Protein AF-A0A447S0Y0-F1 (afdb_monomer_lite)

InterPro domains:
  IPR011690 Phosphate-starvation-induced PsiF repeat [PF07769] (2-16)
  IPR011690 Phosphate-starvation-induced PsiF repeat [PF07769] (28-60)

Structure (mmCIF, N/CA/C/O backbone):
data_AF-A0A447S0Y0-F1
#
_entry.id   AF-A0A447S0Y0-F1
#
loop_
_atom_site.group_PDB
_atom_site.id
_atom_site.type_symbol
_atom_site.label_atom_id
_atom_site.label_alt_id
_atom_site.label_comp_id
_atom_site.label_asym_id
_atom_site.label_entity_id
_atom_site.label_seq_id
_atom_site.pdbx_PDB_ins_code
_atom_site.Cartn_x
_atom_site.Cartn_y
_atom_site.Cartn_z
_atom_site.occupancy
_atom_site.B_iso_or_equiv
_atom_site.auth_seq_id
_atom_site.auth_comp_id
_atom_site.auth_asym_id
_atom_site.auth_atom_id
_atom_site.pdbx_PDB_model_num
ATOM 1 N N . MET A 1 1 ? 30.041 -9.586 2.712 1.00 50.62 1 MET A N 1
ATOM 2 C CA . MET A 1 1 ? 28.902 -8.849 2.119 1.00 50.62 1 MET A CA 1
ATOM 3 C C . MET A 1 1 ? 27.679 -9.748 2.220 1.00 50.62 1 MET A C 1
ATOM 5 O O . MET A 1 1 ? 27.654 -10.754 1.524 1.00 50.62 1 MET A O 1
ATOM 9 N N . LEU A 1 2 ? 26.743 -9.475 3.139 1.00 53.81 2 LEU A N 1
ATOM 10 C CA . LEU A 1 2 ? 25.570 -10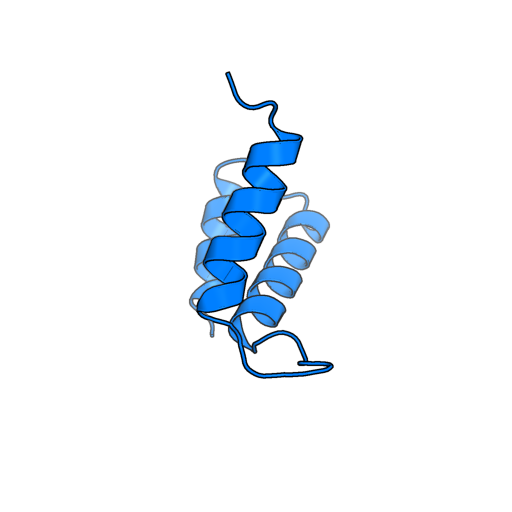.342 3.337 1.00 53.81 2 LEU A CA 1
ATOM 11 C C . LEU A 1 2 ? 24.700 -10.325 2.075 1.00 53.81 2 LEU A C 1
ATOM 13 O O . LEU A 1 2 ? 24.303 -9.254 1.604 1.00 53.81 2 LEU A O 1
ATOM 17 N N . LYS A 1 3 ? 24.436 -11.509 1.518 1.00 56.66 3 LYS A N 1
ATOM 18 C CA . LYS A 1 3 ? 23.622 -11.685 0.310 1.00 56.66 3 LYS A CA 1
ATOM 19 C C . LYS A 1 3 ? 22.184 -11.250 0.616 1.00 56.66 3 LYS A C 1
ATOM 21 O O . LYS A 1 3 ? 21.711 -11.400 1.739 1.00 56.66 3 LYS A O 1
ATOM 26 N N . GLY A 1 4 ? 21.493 -10.673 -0.370 1.00 57.41 4 GLY A N 1
ATOM 27 C CA . GLY A 1 4 ? 20.179 -10.028 -0.197 1.00 57.41 4 GLY A CA 1
ATOM 28 C C . GLY A 1 4 ? 19.100 -10.888 0.482 1.00 57.41 4 GLY A C 1
ATOM 29 O O . GLY A 1 4 ? 18.174 -10.339 1.078 1.00 57.41 4 GLY A O 1
ATOM 30 N N . GLU A 1 5 ? 19.252 -12.214 0.466 1.00 64.81 5 GLU A N 1
ATOM 31 C CA . GLU A 1 5 ? 18.398 -13.161 1.191 1.00 64.81 5 GLU A CA 1
ATOM 32 C C . GLU A 1 5 ? 18.616 -13.117 2.713 1.00 64.81 5 GLU A C 1
ATOM 34 O O . GLU A 1 5 ? 17.653 -13.032 3.475 1.00 64.81 5 GLU A O 1
ATOM 39 N N . GLU A 1 6 ? 19.867 -13.056 3.175 1.00 67.62 6 GLU A N 1
ATOM 40 C CA . GLU A 1 6 ? 20.201 -12.965 4.602 1.00 67.62 6 GLU A CA 1
ATOM 41 C C . GLU A 1 6 ? 19.766 -11.623 5.195 1.00 67.62 6 GLU A C 1
ATOM 43 O O . GLU A 1 6 ? 19.258 -11.564 6.316 1.00 67.62 6 GLU A O 1
ATOM 48 N N . ARG A 1 7 ? 19.872 -10.538 4.414 1.00 71.56 7 ARG A N 1
ATOM 49 C CA . ARG A 1 7 ? 19.374 -9.214 4.816 1.00 71.56 7 ARG A CA 1
ATOM 50 C C . ARG A 1 7 ? 17.858 -9.222 5.010 1.00 71.56 7 ARG A C 1
ATOM 52 O O . ARG A 1 7 ? 17.369 -8.582 5.938 1.00 71.56 7 ARG A O 1
ATOM 59 N N . LYS A 1 8 ? 17.116 -9.952 4.169 1.00 68.12 8 LYS A N 1
ATOM 60 C CA . LYS A 1 8 ? 15.659 -10.089 4.294 1.00 68.12 8 LYS A CA 1
ATOM 61 C C . LYS A 1 8 ? 15.285 -10.877 5.546 1.00 68.12 8 LYS A C 1
ATOM 63 O O . LYS A 1 8 ? 14.380 -10.458 6.263 1.00 68.12 8 LYS A O 1
ATOM 68 N N . THR A 1 9 ? 16.004 -11.955 5.850 1.00 70.44 9 THR A N 1
ATOM 69 C CA . THR A 1 9 ? 15.811 -12.725 7.088 1.00 70.44 9 THR A CA 1
ATOM 70 C C . THR A 1 9 ? 16.128 -11.879 8.318 1.00 70.44 9 THR A C 1
ATOM 72 O O . THR A 1 9 ? 15.299 -11.782 9.220 1.00 70.44 9 THR A O 1
ATOM 75 N N . PHE A 1 10 ? 17.263 -11.180 8.328 1.00 69.12 10 PHE A N 1
ATOM 76 C CA . PHE A 1 10 ? 17.670 -10.291 9.418 1.00 69.12 10 PHE A CA 1
ATOM 77 C C . PHE A 1 10 ? 16.671 -9.146 9.650 1.00 69.12 10 PHE A C 1
ATOM 79 O O . PHE A 1 10 ? 16.210 -8.929 10.770 1.00 69.12 10 PHE A O 1
ATOM 86 N N . MET A 1 11 ? 16.264 -8.457 8.582 1.00 77.19 11 MET A N 1
ATOM 87 C CA . MET A 1 11 ? 15.288 -7.369 8.646 1.00 77.19 11 MET A CA 1
ATOM 88 C C . MET A 1 11 ? 13.903 -7.881 9.058 1.00 77.19 11 MET A C 1
ATOM 90 O O . MET A 1 11 ? 13.220 -7.237 9.851 1.00 77.19 11 MET A O 1
ATOM 94 N N . SER A 1 12 ? 13.512 -9.076 8.603 1.00 72.38 12 SER A N 1
ATOM 95 C CA . SER A 1 12 ? 12.284 -9.730 9.050 1.00 72.38 12 SER A CA 1
ATOM 96 C C . SER A 1 12 ? 12.331 -10.054 10.540 1.00 72.38 12 SER A C 1
ATOM 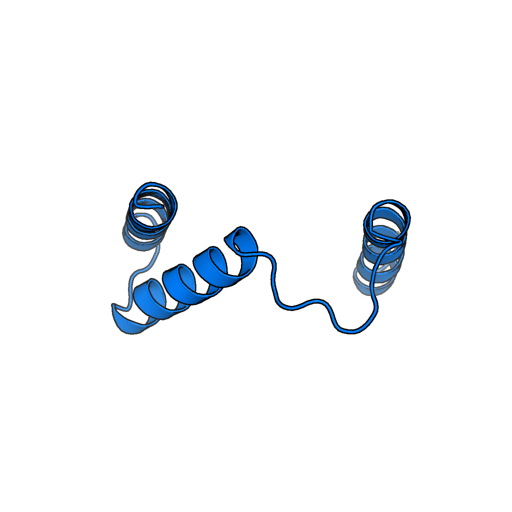98 O O . SER A 1 12 ? 11.337 -9.821 11.212 1.00 72.38 12 SER A O 1
ATOM 100 N N . GLN A 1 13 ? 13.454 -10.532 11.082 1.00 71.19 13 GLN A N 1
ATOM 101 C CA . GLN A 1 13 ? 13.584 -10.790 12.520 1.00 71.19 13 GLN A CA 1
ATOM 102 C C . GLN A 1 13 ? 13.550 -9.505 13.359 1.00 71.19 13 GLN A C 1
ATOM 104 O O . GLN A 1 13 ? 12.937 -9.492 14.423 1.00 71.19 13 GLN A O 1
ATOM 109 N N . CYS A 1 14 ? 14.130 -8.410 12.862 1.00 72.50 14 CYS A N 1
ATOM 110 C CA . CYS A 1 14 ? 14.095 -7.107 13.530 1.00 72.50 14 CYS A CA 1
ATOM 111 C C . CYS A 1 14 ? 12.663 -6.535 13.588 1.00 72.50 14 CYS A C 1
ATOM 113 O O . CYS A 1 14 ? 12.182 -6.182 14.661 1.00 72.50 14 CYS A O 1
ATOM 115 N N . LEU A 1 15 ? 11.933 -6.574 12.466 1.00 70.50 15 LEU A N 1
ATOM 116 C CA . LEU A 1 15 ? 10.513 -6.190 12.390 1.00 70.50 15 LEU A CA 1
ATOM 117 C C . LEU A 1 15 ? 9.597 -7.143 13.184 1.00 70.50 15 LEU A C 1
ATOM 119 O O . LEU A 1 15 ? 8.601 -6.714 13.765 1.00 70.50 15 LEU A O 1
ATOM 123 N N . LYS A 1 16 ? 9.930 -8.441 13.241 1.00 65.31 16 LYS A N 1
ATOM 124 C CA . LYS A 1 16 ? 9.198 -9.462 14.017 1.00 65.31 16 LYS A CA 1
ATOM 125 C C . LYS A 1 16 ? 9.337 -9.278 15.528 1.00 65.31 16 LYS A C 1
ATOM 127 O O . LYS A 1 16 ? 8.408 -9.611 16.261 1.00 65.31 16 LYS A O 1
ATOM 132 N N . LYS A 1 17 ? 10.450 -8.710 16.002 1.00 51.94 17 LYS A N 1
ATOM 133 C CA . LYS A 1 17 ? 10.674 -8.465 17.433 1.00 51.94 17 LYS A CA 1
ATOM 134 C C . LYS A 1 17 ? 9.818 -7.316 17.989 1.00 51.94 17 LYS A C 1
ATOM 136 O O . LYS A 1 17 ? 9.483 -7.357 19.164 1.00 51.94 17 LYS A O 1
ATOM 141 N N . GLU A 1 18 ? 9.367 -6.380 17.149 1.00 52.00 18 GLU A N 1
ATOM 142 C CA . GLU A 1 18 ? 8.337 -5.387 17.522 1.00 52.00 18 GLU A CA 1
ATOM 143 C C . GLU A 1 18 ? 6.900 -5.860 17.244 1.00 52.00 18 GLU A C 1
ATOM 145 O O . GLU A 1 18 ? 5.943 -5.324 17.791 1.00 52.00 18 GLU A O 1
ATOM 150 N N . THR A 1 19 ? 6.725 -6.907 16.432 1.00 50.09 19 THR A N 1
ATOM 151 C CA . THR A 1 19 ? 5.405 -7.457 16.072 1.00 50.09 19 THR A CA 1
ATOM 152 C C . THR A 1 19 ? 5.104 -8.788 16.758 1.00 50.09 19 THR A C 1
ATOM 154 O O . THR A 1 19 ? 4.284 -9.573 16.279 1.00 50.09 19 THR A O 1
ATOM 157 N N . THR A 1 20 ? 5.704 -9.031 17.929 1.00 44.62 20 THR A N 1
ATOM 158 C CA . THR A 1 20 ? 5.317 -10.140 18.814 1.00 44.62 20 THR A CA 1
ATOM 159 C C . THR A 1 20 ? 3.959 -9.834 19.451 1.00 44.62 20 THR A C 1
ATOM 161 O O . THR A 1 20 ? 3.865 -9.508 20.625 1.00 44.62 20 THR A O 1
ATOM 164 N N . THR A 1 21 ? 2.896 -9.890 18.644 1.00 43.94 21 THR A N 1
ATOM 165 C CA . THR A 1 21 ? 1.518 -10.220 19.028 1.00 43.94 21 THR A CA 1
ATOM 166 C C . THR A 1 21 ? 0.716 -10.580 17.768 1.00 43.94 21 THR A C 1
ATOM 168 O O . THR A 1 21 ? 0.370 -9.716 16.961 1.00 43.94 21 THR A O 1
ATOM 171 N N . SER A 1 22 ? 0.283 -11.847 17.724 1.00 45.88 22 SER A N 1
ATOM 172 C CA . SER A 1 22 ? -0.762 -12.490 16.886 1.00 45.88 22 SER A CA 1
ATOM 173 C C . SER A 1 22 ? -0.263 -13.191 15.615 1.00 45.88 22 SER A C 1
ATOM 175 O O . SER A 1 22 ? 0.139 -12.557 14.649 1.00 45.88 22 SER A O 1
ATOM 177 N N . GLN A 1 23 ? -0.229 -14.526 15.558 1.00 51.84 23 GLN A N 1
ATOM 178 C CA . GLN A 1 23 ? -1.422 -15.383 15.423 1.00 51.84 23 GLN A CA 1
ATOM 179 C C . GLN A 1 23 ? -2.421 -14.792 14.413 1.00 51.84 23 GLN A C 1
ATOM 181 O O . GLN A 1 23 ? -3.171 -13.892 14.764 1.00 51.84 23 GLN A O 1
ATOM 186 N N . GLY A 1 24 ? -2.401 -15.254 13.157 1.00 51.16 24 GLY A N 1
ATOM 187 C CA . GLY A 1 24 ? -3.510 -15.074 12.202 1.00 51.16 24 GLY A CA 1
ATOM 188 C C . GLY A 1 24 ? -4.088 -13.658 12.045 1.00 51.16 24 GLY A C 1
ATOM 189 O O . GLY A 1 24 ? -5.292 -13.521 11.843 1.00 51.16 24 GLY A O 1
ATOM 190 N N . LYS A 1 25 ? -3.280 -12.599 12.178 1.00 49.09 25 LYS A N 1
ATOM 191 C CA . LYS A 1 25 ? -3.787 -11.222 12.188 1.00 49.09 25 LYS A CA 1
ATOM 192 C C . LYS A 1 25 ? -4.196 -10.815 10.775 1.00 49.09 25 LYS A C 1
ATOM 194 O O . LYS A 1 25 ? -3.355 -10.728 9.881 1.00 49.09 25 LYS A O 1
ATOM 199 N N . ALA A 1 26 ? -5.490 -10.553 10.599 1.00 57.38 26 ALA A N 1
ATOM 200 C CA . ALA A 1 26 ? -6.004 -9.775 9.482 1.00 57.38 26 ALA A CA 1
ATOM 201 C C . ALA A 1 26 ? -5.080 -8.575 9.220 1.00 57.38 26 ALA A C 1
ATOM 203 O O . ALA A 1 26 ? -4.578 -7.965 10.174 1.00 57.38 26 ALA A O 1
ATOM 204 N N . LEU A 1 27 ? -4.839 -8.272 7.938 1.00 63.34 27 LEU A N 1
ATOM 205 C CA . LEU A 1 27 ? -4.084 -7.089 7.522 1.00 63.34 27 LEU A CA 1
ATOM 206 C C . LEU A 1 27 ? -4.551 -5.898 8.357 1.00 63.34 27 LEU A C 1
ATOM 208 O O . LEU A 1 27 ? -5.758 -5.706 8.535 1.00 63.34 27 LEU A O 1
ATOM 212 N N . THR A 1 28 ? -3.613 -5.104 8.883 1.00 78.12 28 THR A N 1
ATOM 213 C CA . THR A 1 28 ? -4.033 -3.879 9.570 1.00 78.12 28 THR A CA 1
ATOM 214 C C . THR A 1 28 ? -4.868 -3.050 8.590 1.00 78.12 28 THR A C 1
ATOM 216 O O . THR A 1 28 ? -4.600 -3.096 7.384 1.00 78.12 28 THR A O 1
ATOM 219 N N . PRO A 1 29 ? -5.867 -2.279 9.048 1.00 80.75 29 PRO A N 1
ATOM 220 C CA . PRO A 1 29 ? -6.696 -1.477 8.147 1.00 80.75 29 PRO A CA 1
ATOM 221 C C . PRO A 1 29 ? -5.861 -0.618 7.183 1.00 80.75 29 PRO A C 1
ATOM 223 O O . PRO A 1 29 ? -6.201 -0.473 6.011 1.00 80.75 29 PRO A O 1
ATOM 226 N N . GLN A 1 30 ? -4.702 -0.140 7.643 1.00 79.75 30 GLN A N 1
ATOM 227 C CA . GLN A 1 30 ? -3.734 0.601 6.838 1.00 79.75 30 GLN A CA 1
ATOM 228 C C . GLN A 1 30 ? -3.038 -0.258 5.765 1.00 79.75 30 GLN A C 1
ATOM 230 O O . GLN A 1 30 ? -2.905 0.180 4.623 1.00 79.75 30 GLN A O 1
ATOM 235 N N . GLN A 1 31 ? -2.619 -1.485 6.094 1.00 84.00 31 GLN A N 1
ATOM 236 C CA . GLN A 1 31 ? -2.028 -2.421 5.128 1.00 84.00 31 GLN A CA 1
ATOM 237 C C . GLN A 1 31 ? -3.048 -2.893 4.090 1.00 84.00 31 GLN A C 1
ATOM 239 O O . GLN A 1 31 ? -2.729 -2.971 2.902 1.00 84.00 31 GLN A O 1
ATOM 244 N N . GLN A 1 32 ? -4.279 -3.172 4.523 1.00 86.94 32 GLN A N 1
ATOM 245 C CA . GLN A 1 32 ? -5.364 -3.551 3.625 1.00 86.94 32 GLN A CA 1
ATOM 246 C C . GLN A 1 32 ? -5.660 -2.414 2.645 1.00 86.94 32 GLN A C 1
ATOM 248 O O . GLN A 1 32 ? -5.643 -2.621 1.433 1.00 86.94 32 GLN A O 1
ATOM 253 N N . LYS A 1 33 ? -5.758 -1.182 3.154 1.00 87.69 33 LYS A N 1
ATOM 254 C CA . LYS A 1 33 ? -5.950 0.007 2.325 1.00 87.69 33 LYS A CA 1
ATOM 255 C C . LYS A 1 33 ? -4.814 0.229 1.322 1.00 87.69 33 LYS A C 1
ATOM 257 O O . LYS A 1 33 ? -5.077 0.544 0.164 1.00 87.69 33 LYS A O 1
ATOM 262 N N . MET A 1 34 ? -3.556 0.041 1.727 1.00 90.44 34 MET A N 1
ATOM 263 C CA . MET A 1 34 ? -2.411 0.111 0.809 1.00 90.44 34 MET A CA 1
ATOM 264 C C . MET A 1 34 ? -2.504 -0.916 -0.324 1.00 90.44 34 MET A C 1
ATOM 266 O O . MET A 1 34 ? -2.197 -0.591 -1.476 1.00 90.44 34 MET A O 1
ATOM 270 N N . SER A 1 35 ? -2.939 -2.137 -0.008 1.00 90.12 35 SER A N 1
ATOM 271 C CA . SER A 1 35 ? -3.152 -3.199 -0.994 1.00 90.12 35 SER A CA 1
ATOM 272 C C . SER A 1 35 ? -4.250 -2.819 -1.988 1.00 90.12 35 SER A C 1
ATOM 274 O O . SER A 1 35 ? -4.017 -2.844 -3.197 1.00 90.12 35 SER A O 1
ATOM 276 N N . ASP A 1 36 ? -5.406 -2.370 -1.499 1.00 91.94 36 ASP A N 1
ATOM 277 C CA . ASP A 1 36 ? -6.547 -1.989 -2.339 1.00 91.94 36 ASP A CA 1
ATOM 278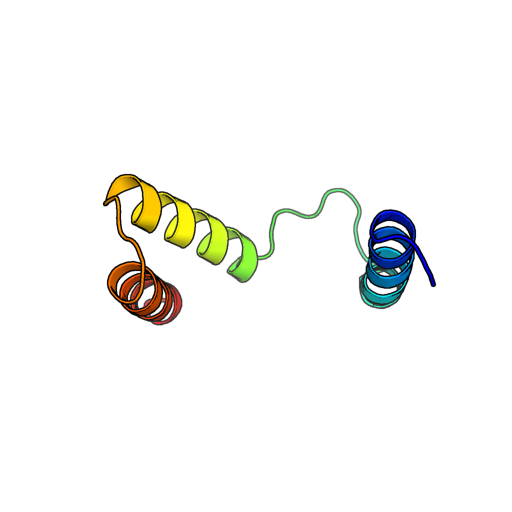 C C . ASP A 1 36 ? -6.219 -0.804 -3.248 1.00 91.94 36 ASP A C 1
ATOM 280 O O . ASP A 1 36 ? -6.473 -0.834 -4.453 1.00 91.94 36 ASP A O 1
ATOM 284 N N . CYS A 1 37 ? -5.555 0.210 -2.700 1.00 94.69 37 CYS A N 1
ATOM 285 C CA . CYS A 1 37 ? -5.046 1.334 -3.467 1.00 94.69 37 CYS A CA 1
ATOM 286 C C . CYS A 1 37 ? -4.043 0.908 -4.550 1.00 94.69 37 CYS A C 1
ATOM 288 O O . CYS A 1 37 ? -4.081 1.411 -5.672 1.00 94.69 37 CYS A O 1
ATOM 290 N N . SER A 1 38 ? -3.150 -0.036 -4.245 1.00 91.50 38 SER A N 1
ATOM 291 C CA . SER A 1 38 ? -2.191 -0.550 -5.227 1.00 91.50 38 SER A CA 1
ATOM 292 C C . SER A 1 38 ? -2.894 -1.301 -6.356 1.00 91.50 38 SER A C 1
ATOM 294 O O . SER A 1 38 ? -2.581 -1.072 -7.523 1.00 91.50 38 SER A O 1
ATOM 296 N N . LYS A 1 39 ? -3.891 -2.131 -6.028 1.00 94.50 39 LYS A N 1
ATOM 297 C CA . LYS A 1 39 ? -4.727 -2.831 -7.014 1.00 94.50 39 LYS A CA 1
ATOM 298 C C . LYS A 1 39 ? -5.475 -1.850 -7.909 1.00 94.50 39 LYS A C 1
ATOM 300 O O . LYS A 1 39 ? -5.460 -2.012 -9.124 1.00 94.50 39 LYS A O 1
ATOM 305 N N . ALA A 1 40 ? -6.077 -0.811 -7.331 1.00 93.75 40 ALA A N 1
ATOM 306 C CA . ALA A 1 40 ? -6.784 0.216 -8.088 1.00 93.75 40 ALA A CA 1
ATOM 307 C C . ALA A 1 40 ? -5.846 0.996 -9.026 1.00 93.75 40 ALA A C 1
ATOM 309 O O . ALA A 1 40 ? -6.225 1.297 -10.158 1.00 93.75 40 ALA A O 1
ATOM 310 N N . ALA A 1 41 ? -4.612 1.273 -8.593 1.00 94.19 41 ALA A N 1
ATOM 311 C CA . ALA A 1 41 ? -3.607 1.916 -9.433 1.00 94.19 41 ALA A CA 1
ATOM 312 C C . ALA A 1 41 ? -3.212 1.035 -10.629 1.00 94.19 41 ALA A C 1
ATOM 314 O O . ALA A 1 41 ? -3.152 1.519 -11.757 1.00 94.19 41 ALA A O 1
ATOM 315 N N . THR A 1 42 ? -2.996 -0.265 -10.398 1.00 92.44 42 THR A N 1
ATOM 316 C CA . THR A 1 42 ? -2.690 -1.235 -11.459 1.00 92.44 42 THR A CA 1
ATOM 317 C C . THR A 1 42 ? -3.872 -1.449 -12.401 1.00 92.44 42 THR A C 1
ATOM 319 O O . THR A 1 42 ? -3.668 -1.492 -13.609 1.00 92.44 42 THR A O 1
ATOM 322 N N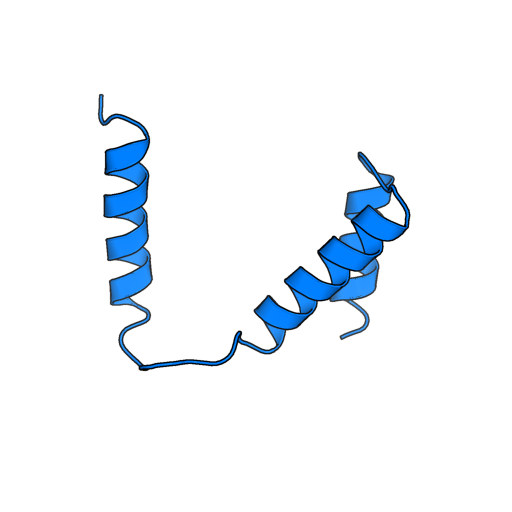 . ALA A 1 43 ? -5.104 -1.515 -11.888 1.00 95.06 43 ALA A N 1
ATOM 323 C CA . ALA A 1 43 ? -6.315 -1.614 -12.707 1.00 95.06 43 ALA A CA 1
ATOM 324 C C . ALA A 1 43 ? -6.490 -0.390 -13.622 1.00 95.06 43 ALA A C 1
ATOM 326 O O . ALA A 1 43 ? -6.950 -0.514 -14.752 1.00 95.06 43 ALA A O 1
ATOM 327 N N . LYS A 1 44 ? -6.057 0.787 -13.157 1.00 92.75 44 LYS A N 1
ATOM 328 C CA . LYS A 1 44 ? -5.976 2.018 -13.953 1.00 92.75 44 LYS A CA 1
ATOM 329 C C . LYS A 1 44 ? -4.709 2.119 -14.813 1.00 92.75 44 LYS A C 1
ATOM 331 O O . LYS A 1 44 ? -4.510 3.134 -15.467 1.00 92.75 44 LYS A O 1
ATOM 336 N N . SER A 1 45 ? -3.850 1.098 -14.807 1.00 94.88 45 SER A N 1
ATOM 337 C CA . SER A 1 45 ? -2.557 1.076 -15.504 1.00 94.88 45 SER A CA 1
ATOM 338 C C . SER A 1 45 ? -1.652 2.278 -15.197 1.00 94.88 45 SER A C 1
ATOM 340 O O . SER A 1 45 ? -0.793 2.625 -16.006 1.00 94.88 45 SER A O 1
ATOM 342 N N . LEU A 1 46 ? -1.808 2.884 -14.014 1.00 94.50 46 LEU A N 1
ATOM 343 C CA . LEU A 1 46 ? -1.043 4.060 -13.608 1.00 94.50 46 LEU A CA 1
ATOM 344 C C . LEU A 1 46 ? 0.415 3.678 -13.363 1.00 94.50 46 LEU A C 1
ATOM 346 O O . LEU A 1 46 ? 0.716 2.685 -12.688 1.00 94.50 46 LEU A O 1
ATOM 350 N N . LYS A 1 47 ? 1.329 4.495 -13.881 1.00 93.38 47 LYS A N 1
ATOM 351 C CA . LYS A 1 47 ? 2.781 4.306 -13.777 1.00 93.38 47 LYS A CA 1
ATOM 352 C C . LYS A 1 47 ? 3.454 5.643 -13.466 1.00 93.38 47 LYS A C 1
ATOM 354 O O . LYS A 1 47 ? 2.836 6.693 -13.594 1.00 93.38 47 LYS A O 1
ATOM 359 N N . GLY A 1 48 ? 4.705 5.590 -13.010 1.00 94.19 48 GLY A N 1
ATOM 360 C CA . GLY A 1 48 ? 5.479 6.790 -12.673 1.00 94.19 48 GLY A CA 1
ATOM 361 C C . GLY A 1 48 ? 4.759 7.711 -11.680 1.00 94.19 48 GLY A C 1
ATOM 362 O O . GLY A 1 48 ? 4.153 7.242 -10.711 1.00 94.19 48 GLY A O 1
ATOM 363 N N . ASP A 1 49 ? 4.805 9.014 -11.948 1.00 94.94 49 ASP A N 1
ATOM 364 C CA . ASP A 1 49 ? 4.176 10.061 -11.136 1.00 94.94 49 ASP A CA 1
ATOM 365 C C . ASP A 1 49 ? 2.660 9.910 -10.980 1.00 94.94 49 ASP A C 1
ATOM 367 O O . ASP A 1 49 ? 2.113 10.191 -9.907 1.00 94.94 49 ASP A O 1
ATOM 371 N N . GLU A 1 50 ? 1.969 9.396 -12.001 1.00 92.81 50 GLU A N 1
ATOM 372 C CA . GLU A 1 50 ? 0.517 9.203 -11.954 1.00 92.81 50 GLU A CA 1
ATOM 373 C C . GLU A 1 50 ? 0.135 8.181 -10.881 1.00 92.81 50 GLU A C 1
ATOM 375 O O . GLU A 1 50 ? -0.809 8.382 -10.110 1.00 92.81 50 GLU A O 1
ATOM 380 N N . ARG A 1 51 ? 0.919 7.101 -10.765 1.00 94.88 51 ARG A N 1
ATOM 381 C CA . ARG A 1 51 ? 0.730 6.095 -9.716 1.00 94.88 51 ARG A CA 1
ATOM 382 C C . ARG A 1 51 ? 0.981 6.686 -8.336 1.00 94.88 51 ARG A C 1
ATOM 384 O O . ARG A 1 51 ? 0.190 6.423 -7.435 1.00 94.88 51 ARG A O 1
ATOM 391 N N . SER A 1 52 ? 2.054 7.453 -8.162 1.00 92.44 52 SER A N 1
ATOM 392 C CA . SER A 1 52 ? 2.436 8.045 -6.871 1.00 92.44 52 SER A CA 1
ATOM 393 C C . SER A 1 52 ? 1.403 9.057 -6.374 1.00 92.44 52 SER A C 1
ATOM 395 O O . SER A 1 52 ? 1.002 9.029 -5.204 1.00 92.44 52 SER A O 1
ATOM 397 N N . THR A 1 53 ? 0.906 9.900 -7.279 1.00 95.12 53 THR A N 1
ATOM 398 C CA . THR A 1 53 ? -0.157 10.872 -7.000 1.00 95.12 53 THR A CA 1
ATOM 399 C C . THR A 1 53 ? -1.457 10.165 -6.629 1.00 95.12 53 THR A C 1
ATOM 401 O O . THR A 1 53 ? -2.089 10.498 -5.623 1.00 95.12 53 THR A O 1
ATOM 404 N N . PHE A 1 54 ? -1.830 9.128 -7.383 1.00 94.94 54 PHE A N 1
ATOM 405 C CA . PHE A 1 54 ? -3.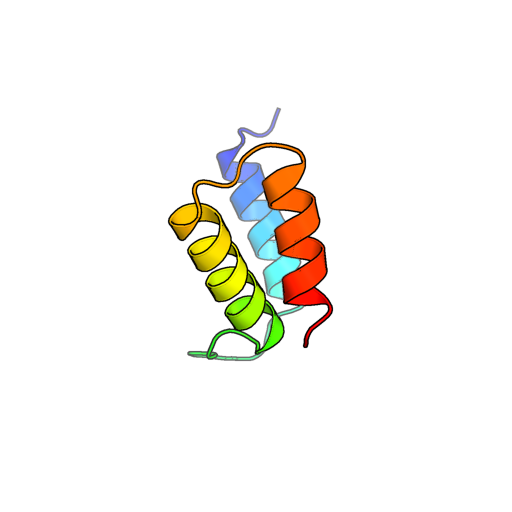009 8.321 -7.088 1.00 94.94 54 PHE A CA 1
ATOM 406 C C . PHE A 1 54 ? -2.901 7.590 -5.745 1.00 94.94 54 PHE A C 1
ATOM 408 O O . PHE A 1 54 ? -3.839 7.644 -4.952 1.00 94.94 54 PHE A O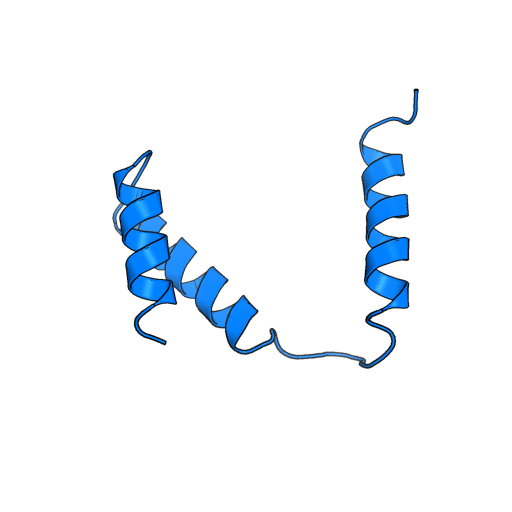 1
ATOM 415 N N . MET A 1 55 ? -1.756 6.961 -5.459 1.00 93.19 55 MET A N 1
ATOM 416 C CA . MET A 1 55 ? -1.478 6.300 -4.179 1.00 93.19 55 MET A CA 1
ATOM 417 C C . MET A 1 55 ? -1.657 7.275 -3.016 1.00 93.19 55 MET A C 1
ATOM 419 O O . MET A 1 55 ? -2.375 6.978 -2.067 1.00 93.19 55 MET A O 1
ATOM 423 N N . SER A 1 56 ? -1.062 8.466 -3.118 1.00 92.69 56 SER A N 1
ATOM 424 C CA . SER A 1 56 ? -1.162 9.505 -2.089 1.00 92.69 56 SER A CA 1
ATOM 425 C C . SER A 1 56 ? -2.601 9.977 -1.896 1.00 92.69 56 SER A C 1
ATOM 427 O O . SER A 1 56 ? -3.055 10.136 -0.766 1.00 92.69 56 SER A O 1
ATOM 429 N N . SER A 1 57 ? -3.341 10.161 -2.991 1.00 93.44 57 SER A N 1
ATOM 430 C CA . SER A 1 57 ? -4.749 10.557 -2.958 1.00 93.44 57 SER A CA 1
ATOM 431 C C . SER A 1 57 ? -5.637 9.481 -2.329 1.00 93.44 57 SER A C 1
ATOM 433 O O . SER A 1 57 ? -6.434 9.792 -1.443 1.00 93.44 57 SER A O 1
ATOM 435 N N . CYS A 1 58 ? -5.492 8.207 -2.708 1.00 92.81 58 CYS A N 1
ATOM 436 C CA . CYS A 1 58 ? -6.354 7.164 -2.155 1.00 92.81 58 CYS A CA 1
ATOM 437 C C . CYS A 1 58 ? -5.961 6.741 -0.735 1.00 92.81 58 CYS A C 1
ATOM 439 O O . CYS A 1 58 ? -6.841 6.350 0.028 1.00 92.81 58 CYS A O 1
ATOM 441 N N . LEU A 1 59 ? -4.695 6.904 -0.331 1.00 88.25 59 LEU A N 1
ATOM 442 C CA . LEU A 1 59 ? -4.294 6.779 1.072 1.00 88.25 59 LEU A CA 1
ATOM 443 C C . LEU A 1 59 ? -4.765 7.960 1.927 1.00 88.25 59 LEU A C 1
ATOM 445 O O . LEU A 1 59 ? -5.104 7.738 3.082 1.00 88.25 59 LEU A O 1
ATOM 449 N N . LYS A 1 60 ? -4.833 9.184 1.382 1.00 85.88 60 LYS A N 1
ATOM 450 C CA . LYS A 1 60 ? -5.366 10.364 2.091 1.00 85.88 60 LYS A CA 1
ATOM 451 C C . LYS A 1 60 ? -6.886 10.368 2.229 1.00 85.88 60 LYS A C 1
ATOM 453 O O . LYS A 1 60 ? -7.392 10.924 3.191 1.00 85.88 60 LYS A O 1
ATOM 458 N N . LYS A 1 61 ? -7.625 9.766 1.294 1.00 65.12 61 LYS A N 1
ATOM 459 C CA . LYS A 1 61 ? -9.086 9.581 1.393 1.00 65.12 61 LYS A CA 1
ATOM 460 C C . LYS A 1 61 ? -9.451 8.443 2.374 1.00 65.12 61 LYS A C 1
ATOM 462 O O . LYS A 1 61 ? -10.337 7.643 2.082 1.00 65.12 61 LYS A O 1
ATOM 467 N N . ALA A 1 62 ? -8.695 8.272 3.463 1.00 54.19 62 ALA A N 1
ATOM 468 C CA . ALA A 1 62 ? -8.922 7.273 4.512 1.00 54.19 62 ALA A CA 1
ATOM 469 C C . ALA A 1 62 ? -9.570 7.851 5.742 1.00 54.19 62 ALA A C 1
ATOM 471 O O . ALA A 1 62 ? -9.113 8.932 6.156 1.00 54.19 62 ALA A O 1
#

Foldseek 3Di:
DDDPVVVCVVVCVVVVVVVPDDDPDDQDPLRVQLVVQQVVCVVVVHDDPRSVVSSVVSSVVD

Sequence (62 aa):
MLKGEERKTFMSQCLKKETTTSQGKALTPQQQKMSDCSKAATAKSLKGDERSTFMSSCLKKA

Radius of gyration: 15.74 Å; chains: 1; bounding box: 38×26×34 Å

Secondary structure (DSSP, 8-state):
---HHHHHHHHHHHHHHH----TT----HHHHHHHHHHHHHHHTT--HHHHHHHHHHHHH--

pLDDT: mean 76.56, std 17.23, range [43.94, 95.12]

Organism: Klebsiella pneumoniae (NCBI:txid573)